Protein AF-A0A0X8GJF8-F1 (afdb_monomer_lite)

Foldseek 3Di:
DPDFDKDWDWDWDDPDPFKIKIFTKIAGPVVRWIATQDIAMAGPPGDPVSVCVVVVSVVCSVPVDPCVVRTDIHNDPVVRVVVVVVVVD

Secondary structure (DSSP, 8-state):
-----EEEEEEEEEEETTEEEEEEEEEETTTTEEEEEEEEEEESSP-HHHHHHHHHHHHHHHHHS-HHHHS--BSSHHHHHHHHHHH--

Sequence (89 aa):
MPTSLFESIVLWKNVNETTAIKYCCLKDISLNKFAVQSADFFHLPVDENQLKKSEKQFIELFIETNPLNRCDWFFTLNEAVNQFDNDFS

Radius of gyration: 13.6 Å; chains: 1; bounding box: 29×17×45 Å

Structure (mmCIF, N/CA/C/O backbone):
data_AF-A0A0X8GJF8-F1
#
_entry.id   AF-A0A0X8GJF8-F1
#
loop_
_atom_site.group_PDB
_atom_site.id
_atom_site.type_symbol
_atom_site.label_atom_id
_atom_site.label_alt_id
_atom_site.label_comp_id
_atom_site.label_asym_id
_atom_site.label_entity_id
_atom_site.label_seq_id
_atom_site.pdbx_PDB_ins_code
_atom_site.Cartn_x
_atom_site.Cartn_y
_atom_site.Cartn_z
_atom_site.occupancy
_atom_site.B_iso_or_equiv
_atom_site.auth_seq_id
_atom_site.auth_comp_id
_atom_site.auth_asym_id
_atom_site.auth_atom_id
_atom_site.pdbx_PDB_model_num
ATOM 1 N N . MET A 1 1 ? -3.985 5.340 -25.400 1.00 47.62 1 MET A N 1
ATOM 2 C CA . MET A 1 1 ? -3.001 5.211 -24.305 1.00 47.62 1 MET A CA 1
ATOM 3 C C . MET A 1 1 ? -2.974 3.751 -23.890 1.00 47.62 1 MET A C 1
ATOM 5 O O . MET A 1 1 ? -4.065 3.197 -23.795 1.00 47.62 1 MET A O 1
ATOM 9 N N . PRO A 1 2 ? -1.811 3.104 -23.716 1.00 52.31 2 PRO A N 1
ATOM 10 C CA . PRO A 1 2 ? -1.785 1.768 -23.130 1.00 52.31 2 PRO A CA 1
ATOM 11 C C . PRO A 1 2 ? -2.441 1.829 -21.746 1.00 52.31 2 PRO A C 1
ATOM 13 O O . PRO A 1 2 ? -2.187 2.752 -20.974 1.00 52.31 2 PRO A O 1
ATOM 16 N N . THR A 1 3 ? -3.347 0.898 -21.472 1.00 63.34 3 THR A N 1
ATOM 17 C CA . THR A 1 3 ? -4.018 0.794 -20.177 1.00 63.34 3 THR A CA 1
ATOM 18 C C . THR A 1 3 ? -3.007 0.281 -19.157 1.00 63.34 3 THR A C 1
ATOM 20 O O . THR A 1 3 ? -2.605 -0.878 -19.227 1.00 63.34 3 THR A O 1
ATOM 23 N N . SER A 1 4 ? -2.573 1.136 -18.230 1.00 82.25 4 SER A N 1
ATOM 24 C CA . SER A 1 4 ? -1.754 0.709 -17.094 1.00 82.25 4 SER A CA 1
ATOM 25 C C . SER A 1 4 ? -2.635 -0.083 -16.135 1.00 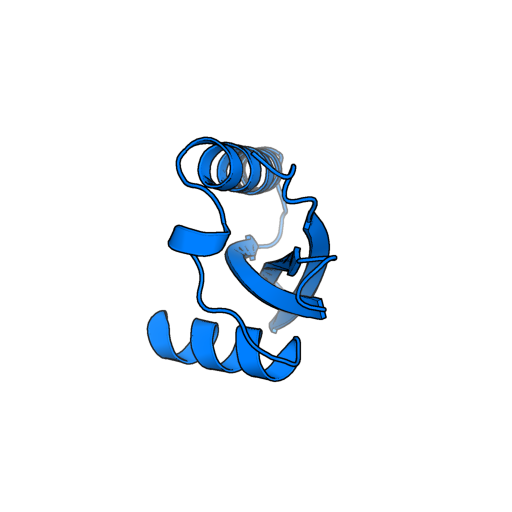82.25 4 SER A C 1
ATOM 27 O O . SER A 1 4 ? -3.545 0.465 -15.514 1.00 82.25 4 SER A O 1
ATOM 29 N N . LEU A 1 5 ? -2.406 -1.391 -16.077 1.00 93.25 5 LEU A N 1
ATOM 30 C CA . LEU A 1 5 ? -3.055 -2.280 -15.124 1.00 93.25 5 LEU A CA 1
ATOM 31 C C . LEU A 1 5 ? -2.149 -2.432 -13.905 1.00 93.25 5 LEU A C 1
ATOM 33 O O . LEU A 1 5 ? -0.934 -2.599 -14.036 1.00 93.25 5 LEU A O 1
ATOM 37 N N . PHE A 1 6 ? -2.760 -2.405 -12.727 1.00 95.38 6 PHE A N 1
ATOM 38 C CA . PHE A 1 6 ? -2.059 -2.555 -11.463 1.00 95.38 6 PHE A CA 1
ATOM 39 C C . PHE A 1 6 ? -2.678 -3.695 -10.664 1.00 95.38 6 PHE A C 1
ATOM 41 O O . PHE A 1 6 ? -3.898 -3.846 -10.627 1.00 95.38 6 PHE A O 1
ATOM 48 N N . GLU A 1 7 ? -1.836 -4.486 -10.014 1.00 96.25 7 GLU A N 1
ATOM 49 C CA . GLU A 1 7 ? -2.249 -5.475 -9.023 1.00 96.25 7 GLU A CA 1
ATOM 50 C C . GLU A 1 7 ? -2.164 -4.842 -7.629 1.00 96.25 7 GLU A C 1
ATOM 52 O O . GLU A 1 7 ? -1.140 -4.258 -7.270 1.00 96.25 7 GLU A O 1
ATOM 57 N N . SER A 1 8 ? -3.239 -4.931 -6.844 1.00 96.38 8 SER A N 1
ATOM 58 C CA . SER A 1 8 ? -3.248 -4.469 -5.455 1.00 96.38 8 SER A CA 1
ATOM 59 C C . SER A 1 8 ? -2.667 -5.537 -4.532 1.00 96.38 8 SER A C 1
ATOM 61 O O . SER A 1 8 ? -3.134 -6.677 -4.537 1.00 96.38 8 SER A O 1
ATOM 63 N N . ILE A 1 9 ? -1.710 -5.158 -3.693 1.00 97.94 9 ILE A N 1
ATOM 64 C CA . ILE A 1 9 ? -1.073 -6.031 -2.706 1.00 97.94 9 ILE A CA 1
ATOM 65 C C . ILE A 1 9 ? -1.257 -5.391 -1.335 1.00 97.94 9 ILE A C 1
ATOM 67 O O . ILE A 1 9 ? -0.939 -4.222 -1.143 1.00 97.94 9 ILE A O 1
ATOM 71 N N . VAL A 1 10 ? -1.764 -6.154 -0.371 1.00 97.38 10 VAL A N 1
ATOM 72 C CA . VAL A 1 10 ? -1.943 -5.671 1.002 1.00 97.38 10 VAL A CA 1
ATOM 73 C C . VAL A 1 10 ? -0.872 -6.281 1.892 1.00 97.38 10 VAL A C 1
ATOM 75 O O . VAL A 1 10 ? -0.749 -7.504 1.959 1.00 97.38 10 VAL A O 1
ATOM 78 N N . LEU A 1 11 ? -0.131 -5.432 2.602 1.00 97.75 11 LEU A N 1
ATOM 79 C CA . LEU A 1 11 ? 0.820 -5.849 3.630 1.00 97.75 11 LEU A CA 1
ATOM 80 C C . LEU A 1 11 ? 0.352 -5.370 5.000 1.00 97.75 11 LEU A C 1
ATOM 82 O O . LEU A 1 11 ? -0.162 -4.263 5.143 1.00 97.75 11 LEU A O 1
ATOM 86 N N . TRP A 1 12 ? 0.566 -6.201 6.014 1.00 97.5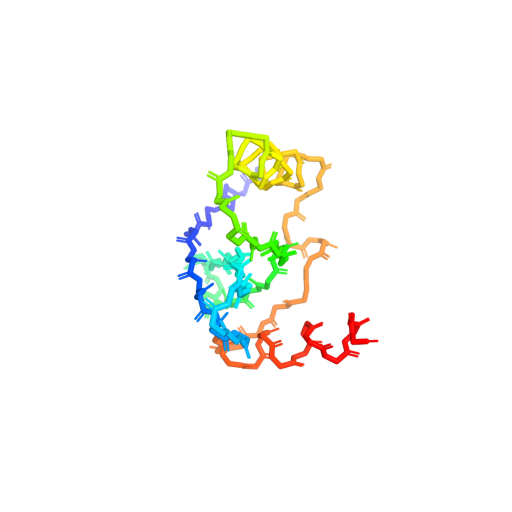6 12 TRP A N 1
ATOM 87 C CA . TRP A 1 12 ? 0.220 -5.891 7.396 1.00 97.56 12 TRP A CA 1
ATOM 88 C C . TRP A 1 12 ? 1.475 -5.856 8.257 1.00 97.56 12 TRP A C 1
ATOM 90 O O . TRP A 1 12 ? 2.258 -6.806 8.263 1.00 97.56 12 TRP A O 1
ATOM 100 N N . LYS A 1 13 ? 1.634 -4.778 9.022 1.00 96.88 13 LYS A N 1
ATOM 101 C CA . LYS A 1 13 ? 2.663 -4.636 10.054 1.00 96.88 13 LYS A CA 1
ATOM 102 C C . LYS A 1 13 ? 1.981 -4.601 11.409 1.00 96.88 13 LYS A C 1
ATOM 104 O O . LYS A 1 13 ? 1.159 -3.728 11.680 1.00 96.88 13 LYS A O 1
ATOM 109 N N . ASN A 1 14 ? 2.320 -5.569 12.251 1.00 97.00 14 ASN A N 1
ATOM 110 C CA . ASN A 1 14 ? 1.929 -5.552 13.652 1.00 97.00 14 ASN A CA 1
ATOM 111 C C . ASN A 1 14 ? 2.808 -4.523 14.379 1.00 97.00 14 ASN A C 1
ATOM 113 O O . ASN A 1 14 ? 4.034 -4.624 14.318 1.00 97.00 14 ASN A O 1
ATOM 117 N N . VAL A 1 15 ? 2.188 -3.522 15.009 1.00 96.81 15 VAL A N 1
ATOM 118 C CA . VAL A 1 15 ? 2.901 -2.486 15.770 1.00 96.81 15 VAL A CA 1
ATOM 119 C C . VAL A 1 15 ? 2.937 -2.852 17.250 1.00 96.81 15 VAL A C 1
ATOM 121 O O . VAL A 1 15 ? 3.988 -2.768 17.882 1.00 96.81 15 VAL A O 1
ATOM 124 N N . ASN A 1 16 ? 1.789 -3.237 17.808 1.00 96.94 16 ASN A N 1
ATOM 125 C CA . ASN A 1 16 ? 1.634 -3.694 19.186 1.00 96.94 16 ASN A CA 1
ATOM 126 C C . ASN A 1 16 ? 0.316 -4.478 19.344 1.00 96.94 16 ASN A C 1
ATOM 128 O O . ASN A 1 16 ? -0.416 -4.695 18.379 1.00 96.94 16 ASN A O 1
ATOM 132 N N . GLU A 1 17 ? -0.012 -4.867 20.578 1.00 97.69 17 GLU A N 1
ATOM 133 C CA . GLU A 1 17 ? -1.194 -5.677 20.917 1.00 97.69 17 GLU A CA 1
ATOM 134 C C . GLU A 1 17 ? -2.538 -5.082 20.464 1.00 97.69 17 GLU A C 1
ATOM 136 O O . GLU A 1 17 ? -3.513 -5.818 20.319 1.00 97.69 17 GLU A O 1
ATOM 141 N N . THR A 1 18 ? -2.612 -3.769 20.226 1.00 97.75 18 THR A N 1
ATOM 142 C CA . THR A 1 18 ? -3.853 -3.076 19.853 1.00 97.75 18 THR A CA 1
ATOM 143 C C . THR A 1 18 ? -3.760 -2.309 18.542 1.00 97.75 18 THR A C 1
ATOM 145 O O . THR A 1 18 ? -4.749 -1.691 18.157 1.00 97.75 18 THR A O 1
ATOM 148 N N . THR A 1 19 ? -2.614 -2.327 17.852 1.00 98.00 19 THR A N 1
ATOM 149 C CA . THR A 1 19 ? -2.351 -1.474 16.684 1.00 98.00 19 THR A CA 1
ATOM 150 C C . THR A 1 19 ? -1.674 -2.239 15.552 1.00 98.00 19 THR A C 1
ATOM 152 O O . THR A 1 19 ? -0.654 -2.905 15.746 1.00 98.00 19 THR A O 1
ATOM 155 N N . ALA A 1 20 ? -2.198 -2.068 14.340 1.00 98.00 20 ALA A N 1
ATOM 156 C CA . ALA A 1 20 ? -1.607 -2.575 13.108 1.00 98.00 20 ALA A CA 1
ATOM 157 C C . ALA A 1 20 ? -1.601 -1.495 12.019 1.00 98.00 20 ALA A C 1
ATOM 159 O O . ALA A 1 20 ? -2.448 -0.603 12.012 1.00 98.00 20 ALA A O 1
ATOM 160 N N . ILE A 1 21 ? -0.662 -1.601 11.081 1.00 97.50 21 ILE A N 1
ATOM 161 C CA . ILE A 1 21 ? -0.608 -0.770 9.874 1.00 97.50 21 ILE A CA 1
ATOM 162 C C . ILE A 1 21 ? -0.913 -1.657 8.670 1.00 97.50 21 ILE A C 1
ATOM 164 O O . ILE A 1 21 ? -0.309 -2.722 8.509 1.00 97.50 21 ILE A O 1
ATOM 168 N N . LYS A 1 22 ? -1.835 -1.205 7.823 1.00 97.81 22 LYS A N 1
ATOM 169 C CA . LYS A 1 22 ? -2.141 -1.783 6.517 1.00 97.81 22 LYS A CA 1
ATOM 170 C C . LYS A 1 22 ? -1.460 -0.942 5.445 1.00 97.81 22 LYS A C 1
ATOM 172 O O . LYS A 1 22 ? -1.881 0.184 5.201 1.00 97.81 22 LYS A O 1
ATOM 177 N N . TYR A 1 23 ? -0.449 -1.487 4.785 1.00 97.94 23 TYR A N 1
ATOM 178 C CA . TYR A 1 23 ? 0.124 -0.875 3.592 1.00 97.94 23 TYR A CA 1
ATOM 179 C C . TYR A 1 23 ? -0.651 -1.360 2.367 1.00 97.94 23 TYR A C 1
ATOM 181 O O . TYR A 1 23 ? -0.753 -2.565 2.114 1.00 97.94 23 TYR A O 1
ATOM 189 N N . CYS A 1 24 ? -1.198 -0.415 1.609 1.00 97.31 24 CYS A N 1
ATOM 190 C CA . CYS A 1 24 ? -1.857 -0.661 0.336 1.00 97.31 24 CYS A CA 1
ATOM 191 C C . CYS A 1 24 ? -0.841 -0.425 -0.781 1.00 97.31 24 CYS A C 1
ATOM 193 O O . CYS A 1 24 ? -0.552 0.713 -1.160 1.00 97.31 24 CYS A O 1
ATOM 195 N N . CYS A 1 25 ? -0.269 -1.513 -1.282 1.00 97.75 25 CYS A N 1
ATOM 196 C CA . CYS A 1 25 ? 0.737 -1.496 -2.328 1.00 97.75 25 CYS A CA 1
ATOM 197 C C . CYS A 1 25 ? 0.107 -1.743 -3.702 1.00 97.75 25 CYS A C 1
ATOM 199 O O . CYS A 1 25 ? -0.904 -2.435 -3.837 1.00 97.75 25 CYS A O 1
ATOM 201 N N . LEU A 1 26 ? 0.749 -1.211 -4.735 1.00 97.19 26 LEU A N 1
ATOM 202 C CA . LEU A 1 26 ? 0.423 -1.460 -6.132 1.00 97.19 26 LEU A CA 1
ATOM 203 C C . LEU A 1 26 ? 1.625 -2.087 -6.825 1.00 97.19 26 LEU A C 1
ATOM 205 O O . LEU A 1 26 ? 2.765 -1.688 -6.590 1.00 97.19 26 LEU A O 1
ATOM 209 N N . LYS A 1 27 ? 1.361 -3.041 -7.713 1.00 97.12 27 LYS A N 1
ATOM 210 C CA . LYS A 1 27 ? 2.338 -3.571 -8.658 1.00 97.12 27 LYS A CA 1
ATOM 211 C C . LYS A 1 27 ? 1.930 -3.187 -10.070 1.00 97.12 27 LYS A C 1
ATOM 213 O O . LYS A 1 27 ? 0.842 -3.542 -10.512 1.00 97.12 27 LYS A O 1
ATOM 218 N N . ASP A 1 28 ? 2.813 -2.512 -10.792 1.00 95.38 28 ASP A N 1
ATOM 219 C CA . ASP A 1 28 ? 2.644 -2.288 -12.225 1.00 95.38 28 ASP A CA 1
ATOM 220 C C . ASP A 1 28 ? 2.995 -3.585 -12.960 1.00 95.38 28 ASP A C 1
ATOM 222 O O . ASP A 1 28 ? 4.125 -4.079 -12.866 1.00 95.38 28 ASP A O 1
ATOM 226 N N . ILE A 1 29 ? 2.031 -4.148 -13.692 1.00 94.06 29 ILE A N 1
ATOM 227 C CA . ILE A 1 29 ? 2.222 -5.431 -14.382 1.00 94.06 29 ILE A CA 1
ATOM 228 C C . ILE A 1 29 ? 3.219 -5.345 -15.545 1.00 94.06 29 ILE A C 1
ATOM 230 O O . ILE A 1 29 ? 3.814 -6.352 -15.918 1.00 94.06 29 ILE A O 1
ATOM 234 N N . SER A 1 30 ? 3.385 -4.160 -16.132 1.00 92.00 30 SER A N 1
ATOM 235 C CA . SER A 1 30 ? 4.239 -3.917 -17.293 1.00 92.00 30 SER A CA 1
ATOM 236 C C . SER A 1 30 ? 5.684 -3.652 -16.885 1.00 92.00 30 SER A C 1
ATOM 238 O O . SER A 1 30 ? 6.608 -4.160 -17.518 1.00 92.00 30 SER A O 1
ATOM 240 N N . LEU A 1 31 ? 5.882 -2.905 -15.798 1.00 91.00 31 LEU A N 1
ATOM 241 C CA . LEU A 1 31 ? 7.207 -2.570 -15.275 1.00 91.00 31 LEU A CA 1
ATOM 242 C C . LEU A 1 31 ? 7.726 -3.612 -14.280 1.00 91.00 31 LEU A C 1
ATOM 244 O O . LEU A 1 31 ? 8.918 -3.618 -13.979 1.00 91.00 31 LEU A O 1
ATOM 248 N N . ASN A 1 32 ? 6.841 -4.473 -13.765 1.00 94.00 32 ASN A N 1
ATOM 249 C CA . ASN A 1 32 ? 7.118 -5.410 -12.678 1.00 94.00 32 ASN A CA 1
ATOM 250 C C . ASN A 1 32 ? 7.779 -4.711 -11.474 1.00 94.00 32 ASN A C 1
ATOM 252 O O . ASN A 1 32 ? 8.738 -5.213 -10.887 1.00 94.00 32 ASN A O 1
ATOM 256 N N . LYS A 1 33 ? 7.265 -3.523 -11.146 1.00 96.50 33 LYS A N 1
ATOM 257 C CA . LYS A 1 33 ? 7.696 -2.689 -10.021 1.00 96.50 33 LYS A CA 1
ATOM 258 C C . LYS A 1 33 ? 6.572 -2.535 -9.014 1.00 96.50 33 LYS A C 1
ATOM 260 O O . LYS A 1 33 ? 5.403 -2.703 -9.357 1.00 96.50 33 LYS A O 1
ATOM 265 N N . PHE A 1 34 ? 6.944 -2.176 -7.796 1.00 97.88 34 PHE A N 1
ATOM 266 C CA . PHE A 1 34 ? 6.059 -2.039 -6.651 1.00 97.88 34 PHE A CA 1
ATOM 267 C C . PHE A 1 34 ? 6.098 -0.620 -6.104 1.00 97.88 34 PHE A C 1
ATOM 269 O O . PHE A 1 34 ? 7.147 0.017 -6.109 1.00 97.88 34 PHE A O 1
ATOM 276 N N . ALA A 1 35 ? 4.975 -0.155 -5.582 1.00 97.19 35 ALA A N 1
ATOM 277 C CA . ALA A 1 35 ? 4.864 1.127 -4.914 1.00 97.19 35 ALA A CA 1
ATOM 278 C C . ALA A 1 35 ? 3.900 1.024 -3.728 1.00 97.19 35 ALA A C 1
ATOM 280 O O . ALA A 1 35 ? 2.980 0.205 -3.748 1.00 97.19 35 ALA A O 1
ATOM 281 N N . VAL A 1 36 ? 4.082 1.860 -2.706 1.00 97.31 36 VAL A N 1
ATOM 282 C CA . VAL A 1 36 ? 3.092 2.038 -1.634 1.00 97.31 36 VAL A CA 1
ATOM 283 C C . VAL A 1 36 ? 2.205 3.222 -2.008 1.00 97.31 36 VAL A C 1
ATOM 285 O O . VAL A 1 36 ? 2.702 4.318 -2.252 1.00 97.31 36 VAL A O 1
ATOM 288 N N . GLN A 1 37 ? 0.890 3.011 -2.075 1.00 95.81 37 GLN A N 1
ATOM 289 C CA . GLN A 1 37 ? -0.058 4.097 -2.332 1.00 95.81 37 GLN A CA 1
ATOM 290 C C . GLN A 1 37 ? -0.493 4.783 -1.035 1.00 95.81 37 GLN A C 1
ATOM 292 O O . GLN A 1 37 ? -0.619 6.009 -0.992 1.00 95.81 37 GLN A O 1
ATOM 297 N N . SER A 1 38 ? -0.739 3.993 0.010 1.00 95.56 38 SER A N 1
ATOM 298 C CA . SER A 1 38 ? -1.128 4.484 1.329 1.00 95.56 38 SER A CA 1
ATOM 299 C C . SER A 1 38 ? -0.742 3.502 2.432 1.00 95.56 38 SER A C 1
ATOM 301 O O . SER A 1 38 ? -0.552 2.307 2.189 1.00 95.56 38 SER A O 1
ATOM 303 N N . ALA A 1 39 ? -0.673 4.022 3.655 1.00 96.50 39 ALA A N 1
ATOM 304 C CA . ALA A 1 39 ? -0.609 3.242 4.877 1.00 96.50 39 ALA A CA 1
ATOM 305 C C . ALA A 1 39 ? -1.729 3.703 5.817 1.00 96.50 39 ALA A C 1
ATOM 307 O O . ALA A 1 39 ? -1.854 4.896 6.099 1.00 96.50 39 ALA A O 1
ATOM 308 N N . ASP A 1 40 ? -2.538 2.760 6.291 1.00 96.62 40 ASP A N 1
ATOM 309 C CA . ASP A 1 40 ? -3.670 3.022 7.175 1.00 96.62 40 ASP A CA 1
ATOM 310 C C . ASP A 1 40 ? -3.437 2.373 8.540 1.00 96.62 40 ASP A C 1
ATOM 312 O O . ASP A 1 40 ? -3.142 1.179 8.632 1.00 96.62 40 ASP A O 1
ATOM 316 N N . PHE A 1 41 ? -3.599 3.152 9.607 1.00 96.06 41 PHE A N 1
ATOM 317 C CA . PHE A 1 41 ? -3.521 2.658 10.979 1.00 96.06 41 PHE A CA 1
ATOM 318 C C . PHE A 1 41 ? -4.876 2.106 11.425 1.00 96.06 41 PHE A C 1
ATOM 320 O O . PHE A 1 41 ? -5.905 2.769 11.286 1.00 96.06 41 PHE A O 1
ATOM 327 N N . PHE A 1 42 ? -4.849 0.908 12.000 1.00 97.94 42 PHE A N 1
ATOM 328 C CA . PHE A 1 42 ? -5.989 0.248 12.622 1.00 97.94 42 PHE A CA 1
ATOM 329 C C . PHE A 1 42 ? -5.728 0.061 14.112 1.00 97.94 42 PHE A C 1
ATOM 331 O O . PHE A 1 42 ? -4.650 -0.394 14.504 1.00 97.94 42 PHE A O 1
ATOM 338 N N . HIS A 1 43 ? -6.738 0.364 14.926 1.00 97.94 43 HIS A N 1
ATOM 339 C CA . HIS A 1 43 ? -6.693 0.228 16.377 1.00 97.94 43 HIS A CA 1
ATOM 340 C C . HIS A 1 43 ? -7.866 -0.613 16.885 1.00 97.94 43 HIS A C 1
ATOM 342 O O . HIS A 1 43 ? -8.992 -0.466 16.409 1.00 97.94 43 HIS A O 1
ATOM 348 N N . LEU A 1 44 ? -7.612 -1.482 17.868 1.00 97.38 44 LEU A N 1
ATOM 349 C CA . LEU A 1 44 ? -8.662 -2.245 18.540 1.00 97.38 44 LEU A CA 1
ATOM 350 C C . LEU A 1 44 ? -9.467 -1.361 19.518 1.00 97.38 44 LEU A C 1
ATOM 352 O O . LEU A 1 44 ? -8.864 -0.596 20.272 1.00 97.38 44 LEU A O 1
ATOM 356 N N . PRO A 1 45 ? -10.804 -1.519 19.581 1.00 97.19 45 PRO A N 1
ATOM 357 C CA . PRO A 1 45 ? -11.627 -2.343 18.690 1.00 97.19 45 PRO A CA 1
ATOM 358 C C . PRO A 1 45 ? -11.736 -1.726 17.284 1.00 97.19 45 PRO A C 1
ATOM 360 O O . PRO A 1 45 ? -11.918 -0.518 17.147 1.00 97.19 45 PRO A O 1
ATOM 363 N N . VAL A 1 46 ? -11.658 -2.561 16.239 1.00 97.31 46 VAL A N 1
ATOM 364 C CA . VAL A 1 46 ? -11.876 -2.094 14.859 1.00 97.31 46 VAL A CA 1
ATOM 365 C C . VAL A 1 46 ? -13.362 -1.823 14.658 1.00 97.31 46 VAL A C 1
ATOM 367 O O . VAL A 1 46 ? -14.188 -2.712 14.865 1.00 97.31 46 VAL A O 1
ATOM 370 N N . ASP A 1 47 ? -13.691 -0.608 14.227 1.00 96.25 47 ASP A N 1
ATOM 371 C CA . ASP A 1 47 ? -15.050 -0.212 13.868 1.00 96.25 47 ASP A CA 1
ATOM 372 C C . ASP A 1 47 ? -15.229 -0.063 12.346 1.00 96.25 47 ASP A C 1
ATOM 374 O O . ASP A 1 47 ? -14.275 -0.096 11.561 1.00 96.25 47 ASP A O 1
ATOM 378 N N . GLU A 1 48 ? -16.479 0.109 11.909 1.00 97.19 48 GLU A N 1
ATOM 379 C CA . GLU A 1 48 ? -16.793 0.299 10.490 1.00 97.19 48 GLU A CA 1
ATOM 380 C C . GLU A 1 48 ? -16.171 1.565 9.891 1.00 97.19 48 GLU A C 1
ATOM 382 O O . GLU A 1 48 ? -15.936 1.613 8.683 1.00 97.19 48 GLU A O 1
ATOM 387 N N . ASN A 1 49 ? -15.918 2.599 10.698 1.00 97.06 49 ASN A N 1
ATOM 388 C CA . ASN A 1 49 ? -15.366 3.854 10.201 1.00 97.06 49 ASN A CA 1
ATOM 389 C C . ASN A 1 49 ? -13.903 3.674 9.796 1.00 97.06 49 ASN A C 1
ATOM 391 O O . ASN A 1 49 ? -13.506 4.190 8.752 1.00 97.06 49 ASN A O 1
ATOM 395 N N . GLN A 1 50 ? -13.121 2.910 10.566 1.00 97.44 50 GLN A N 1
ATOM 396 C CA . GLN A 1 50 ? -11.740 2.567 10.214 1.00 97.44 50 GLN A CA 1
ATOM 397 C C . GLN A 1 50 ? -11.680 1.815 8.876 1.00 97.44 50 GLN A C 1
ATOM 399 O O . GLN A 1 50 ? -10.885 2.163 8.001 1.00 97.44 50 GLN A O 1
ATOM 404 N N . LEU A 1 51 ? -12.575 0.839 8.677 1.00 96.88 51 LEU A N 1
ATOM 405 C CA . LEU A 1 51 ? -12.667 0.072 7.429 1.00 96.88 51 LEU A CA 1
ATOM 406 C C . LEU A 1 51 ? -13.059 0.961 6.241 1.00 96.88 51 LEU A C 1
ATOM 408 O O . LEU A 1 51 ? -12.336 1.015 5.244 1.00 96.88 51 LEU A O 1
ATOM 412 N N . LYS A 1 52 ? -14.168 1.703 6.373 1.00 97.38 52 LYS A N 1
ATOM 413 C CA . LYS A 1 52 ? -14.694 2.581 5.317 1.00 97.38 52 LYS A CA 1
ATOM 414 C C . LYS A 1 52 ? -13.700 3.675 4.949 1.00 97.38 52 LYS A C 1
ATOM 416 O O . LYS A 1 52 ? -13.585 4.006 3.775 1.00 97.38 52 LYS A O 1
ATOM 421 N N . LYS A 1 53 ? -12.968 4.223 5.926 1.00 96.75 53 LYS A N 1
ATOM 422 C CA . LYS A 1 53 ? -11.933 5.230 5.677 1.00 96.75 53 LYS A CA 1
ATOM 423 C C . LYS A 1 53 ? -10.792 4.659 4.833 1.00 96.75 53 LYS A C 1
ATOM 425 O O . LYS A 1 53 ? -10.463 5.275 3.827 1.00 96.75 53 LYS A O 1
ATOM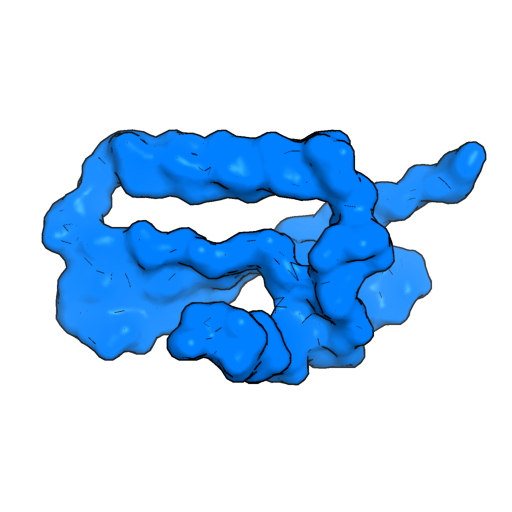 430 N N . SER A 1 54 ? -10.236 3.500 5.202 1.00 96.50 54 SER A N 1
ATOM 431 C CA . SER A 1 54 ? -9.132 2.870 4.454 1.00 96.50 54 SER A CA 1
ATOM 432 C C . SER A 1 54 ? -9.537 2.536 3.015 1.00 96.50 54 SER A C 1
ATOM 434 O O . SER A 1 54 ? -8.820 2.865 2.072 1.00 96.50 54 SER A O 1
ATOM 436 N N . GLU A 1 55 ? -10.711 1.927 2.823 1.00 96.44 55 GLU A N 1
ATOM 437 C CA . GLU A 1 55 ? -11.194 1.557 1.488 1.00 96.44 55 GLU A CA 1
ATOM 438 C C . GLU A 1 55 ? -11.491 2.785 0.622 1.00 96.44 55 GLU A C 1
ATOM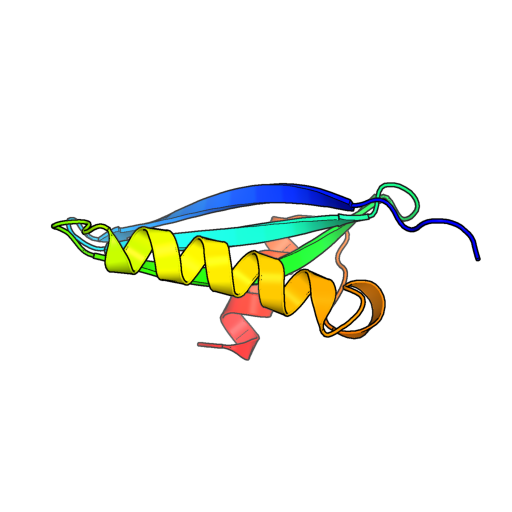 440 O O . GLU A 1 55 ? -11.025 2.871 -0.515 1.00 96.44 55 GLU A O 1
ATOM 445 N N . LYS A 1 56 ? -12.212 3.765 1.181 1.00 97.12 56 LYS A N 1
ATOM 446 C CA . LYS A 1 56 ? -12.521 5.019 0.494 1.00 97.12 56 LYS A CA 1
ATOM 447 C C . LYS A 1 56 ? -11.242 5.744 0.078 1.00 97.12 56 LYS A C 1
ATOM 449 O O . LYS A 1 56 ? -11.118 6.112 -1.085 1.00 97.12 56 LYS A O 1
ATOM 454 N N . GLN A 1 57 ? -10.294 5.900 1.003 1.00 95.62 57 GLN A N 1
ATOM 455 C CA . GLN A 1 57 ? -9.033 6.585 0.742 1.00 95.62 57 GLN A CA 1
ATOM 456 C C . GLN A 1 57 ? -8.252 5.894 -0.378 1.00 95.62 57 GLN A C 1
ATOM 458 O O . GLN A 1 57 ? -7.830 6.564 -1.311 1.00 95.62 57 GLN A O 1
ATOM 463 N N . PHE A 1 58 ? -8.101 4.568 -0.345 1.00 95.75 58 PHE A N 1
ATOM 464 C CA . PHE A 1 58 ? -7.412 3.836 -1.413 1.00 95.75 58 PHE A CA 1
ATOM 465 C C . PHE A 1 58 ? -8.031 4.106 -2.798 1.00 95.75 58 PHE A C 1
ATOM 467 O O . PHE A 1 58 ? -7.323 4.454 -3.743 1.00 95.75 58 PHE A O 1
ATOM 474 N N . ILE A 1 59 ? -9.360 4.010 -2.908 1.00 96.62 59 ILE A N 1
ATOM 475 C CA . ILE A 1 59 ? -10.082 4.222 -4.171 1.00 96.62 59 ILE A CA 1
ATOM 476 C C . ILE A 1 59 ? -9.942 5.670 -4.655 1.00 96.62 59 ILE A C 1
ATOM 478 O O . ILE A 1 59 ? -9.638 5.892 -5.827 1.00 96.62 59 ILE A O 1
ATOM 482 N N . GLU A 1 60 ? -10.138 6.649 -3.770 1.00 96.81 60 GLU A N 1
ATOM 483 C CA . GLU A 1 60 ? -10.000 8.071 -4.106 1.00 96.81 60 GLU A CA 1
ATOM 484 C C . GLU A 1 60 ? -8.583 8.373 -4.603 1.00 96.81 60 GLU A C 1
ATOM 486 O O . GLU A 1 60 ? -8.422 8.909 -5.699 1.00 96.81 60 GLU A O 1
ATOM 491 N N . LEU A 1 61 ? -7.552 7.917 -3.884 1.00 94.75 61 LEU A N 1
ATOM 492 C CA . LEU A 1 61 ? -6.158 8.130 -4.277 1.00 94.75 61 LEU A CA 1
ATOM 493 C C . LEU A 1 61 ? -5.804 7.475 -5.617 1.00 94.75 61 LEU A C 1
ATOM 495 O O . LEU A 1 61 ? -4.979 8.014 -6.357 1.00 94.75 61 LEU A O 1
ATOM 499 N N . PHE A 1 62 ? -6.402 6.323 -5.926 1.00 94.19 62 PHE A N 1
ATOM 500 C CA . PHE A 1 62 ? -6.205 5.634 -7.198 1.00 94.19 62 PHE A CA 1
ATOM 501 C C . PHE A 1 62 ? -6.859 6.367 -8.380 1.00 94.19 62 PHE A C 1
ATOM 503 O O . PHE A 1 62 ? -6.314 6.349 -9.483 1.00 94.19 62 PHE A O 1
ATOM 510 N N . ILE A 1 63 ? -8.012 7.011 -8.163 1.00 94.25 63 ILE A N 1
ATOM 511 C CA . ILE A 1 63 ? -8.761 7.735 -9.202 1.00 94.25 63 ILE A CA 1
ATOM 512 C C . ILE A 1 63 ? -8.193 9.140 -9.431 1.00 94.25 63 ILE A C 1
ATOM 514 O O . ILE A 1 63 ? -8.054 9.560 -10.580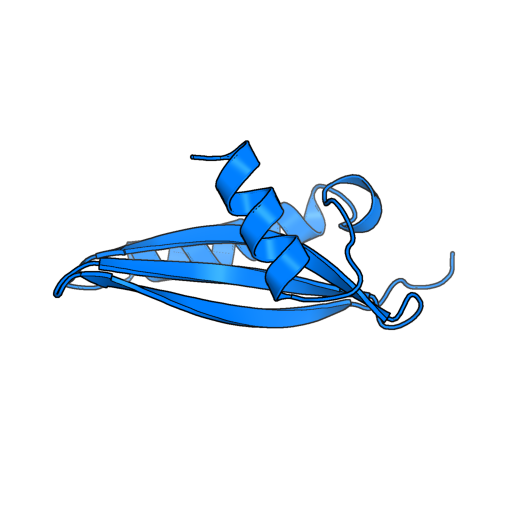 1.00 94.25 63 ILE A O 1
ATOM 518 N N . GLU A 1 64 ? -7.891 9.871 -8.357 1.00 93.19 64 GLU A N 1
ATOM 519 C CA . GLU A 1 64 ? -7.504 11.286 -8.414 1.00 93.19 64 GLU A CA 1
ATOM 520 C C . GLU A 1 64 ? -6.210 11.512 -9.200 1.00 93.19 64 GLU A C 1
ATOM 522 O O . GLU A 1 64 ? -6.125 12.436 -10.011 1.00 93.19 64 GLU A O 1
ATOM 527 N N . THR A 1 65 ? -5.216 10.645 -8.995 1.00 87.44 65 THR A N 1
ATOM 528 C CA . THR A 1 65 ? -3.914 10.752 -9.651 1.00 87.44 65 THR A CA 1
ATOM 529 C C . THR A 1 65 ? -3.450 9.380 -10.103 1.00 87.44 65 THR A C 1
ATOM 531 O O . THR A 1 65 ? -3.409 8.441 -9.313 1.00 87.44 65 THR A O 1
ATOM 534 N N . ASN A 1 66 ? -3.018 9.279 -11.364 1.00 88.81 66 ASN A N 1
ATOM 535 C CA . ASN A 1 66 ? -2.425 8.048 -11.883 1.00 88.81 66 ASN A CA 1
ATOM 536 C C . ASN A 1 66 ? -1.291 7.566 -10.944 1.00 88.81 66 ASN A C 1
ATOM 538 O O . ASN A 1 66 ? -0.370 8.352 -10.685 1.00 88.81 66 ASN A O 1
ATOM 542 N N . PRO A 1 67 ? -1.311 6.301 -10.473 1.00 90.56 67 PRO A N 1
ATOM 543 C CA . PRO A 1 67 ? -0.283 5.753 -9.586 1.00 90.56 67 PRO A CA 1
ATOM 544 C C . PRO A 1 67 ? 1.157 5.931 -10.087 1.00 90.56 67 PRO A C 1
ATOM 546 O O . PRO A 1 67 ? 2.069 6.108 -9.282 1.00 90.56 67 PRO A O 1
ATOM 549 N N . LEU A 1 68 ? 1.369 5.955 -11.408 1.00 90.62 68 LEU A N 1
ATOM 550 C CA . LEU A 1 68 ? 2.682 6.199 -12.020 1.00 90.62 68 LEU A CA 1
ATOM 551 C C . LEU A 1 68 ? 3.259 7.582 -11.718 1.00 90.62 68 LEU A C 1
ATOM 553 O O . LEU A 1 68 ? 4.473 7.742 -11.728 1.00 90.62 68 LEU A O 1
ATOM 557 N N . ASN A 1 69 ? 2.401 8.569 -11.465 1.00 88.88 69 ASN A N 1
ATOM 558 C CA . ASN A 1 69 ? 2.809 9.946 -11.191 1.00 88.88 69 ASN A CA 1
ATOM 559 C C . ASN A 1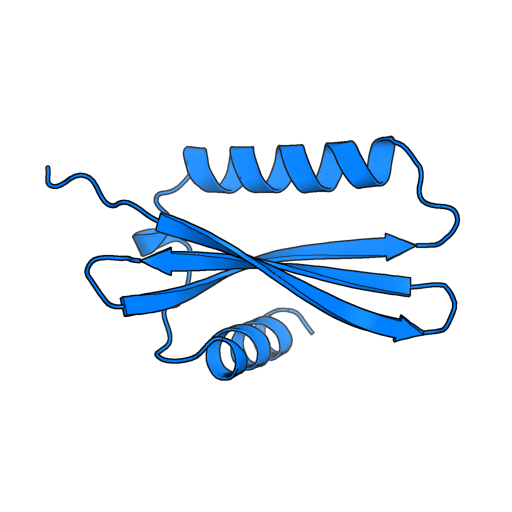 69 ? 2.798 10.273 -9.694 1.00 88.88 69 ASN A C 1
ATOM 561 O O . ASN A 1 69 ? 3.395 11.263 -9.285 1.00 88.88 69 ASN A O 1
ATOM 565 N N . ARG A 1 70 ? 2.053 9.500 -8.896 1.00 87.44 70 ARG A N 1
ATOM 566 C CA . ARG A 1 70 ? 1.851 9.756 -7.465 1.00 87.44 70 ARG A CA 1
ATOM 567 C C . ARG A 1 70 ? 2.873 9.042 -6.590 1.00 87.44 70 ARG A C 1
ATOM 569 O O . ARG A 1 70 ? 3.210 9.559 -5.531 1.00 87.44 70 ARG A O 1
ATOM 576 N N . CYS A 1 71 ? 3.272 7.838 -6.981 1.00 91.38 71 CYS A N 1
ATOM 577 C CA . CYS A 1 71 ? 4.050 6.956 -6.130 1.00 91.38 71 CYS A CA 1
ATOM 578 C C . CYS A 1 71 ? 5.469 6.769 -6.658 1.00 91.38 71 CYS A C 1
ATOM 580 O O . CYS A 1 71 ? 5.694 6.759 -7.869 1.00 91.38 71 CYS A O 1
ATOM 582 N N . ASP A 1 72 ? 6.392 6.510 -5.739 1.00 93.88 72 ASP A N 1
ATOM 583 C CA . ASP A 1 72 ? 7.729 6.042 -6.074 1.00 93.88 72 ASP A CA 1
ATOM 584 C C . ASP A 1 72 ? 7.728 4.524 -6.295 1.00 93.88 72 ASP A C 1
ATOM 586 O O . ASP A 1 72 ? 7.111 3.760 -5.546 1.00 93.88 72 ASP A O 1
ATOM 590 N N . TRP A 1 73 ? 8.407 4.087 -7.359 1.00 96.00 73 TRP A N 1
ATOM 591 C CA . TRP A 1 73 ? 8.363 2.709 -7.852 1.00 96.00 73 TRP A CA 1
ATOM 592 C C . TRP A 1 73 ? 9.697 1.981 -7.665 1.00 96.00 73 TRP A C 1
ATOM 594 O O . TRP A 1 73 ? 10.719 2.362 -8.241 1.00 96.00 73 TRP A O 1
ATOM 604 N N . PHE A 1 74 ? 9.650 0.854 -6.959 1.00 97.56 74 PHE A N 1
ATOM 605 C CA . PHE A 1 74 ? 10.794 0.044 -6.534 1.00 97.56 74 PHE A CA 1
ATOM 606 C C . PHE A 1 74 ? 10.746 -1.369 -7.118 1.00 97.56 74 PHE A C 1
ATOM 608 O O . PHE A 1 74 ? 9.728 -1.807 -7.656 1.00 97.56 74 PHE A O 1
ATOM 615 N N . PHE A 1 75 ? 11.854 -2.106 -7.026 1.00 96.88 75 PHE A N 1
ATOM 616 C CA . PHE A 1 75 ? 11.930 -3.474 -7.546 1.00 96.88 75 PHE A CA 1
ATOM 617 C C . PHE A 1 75 ? 11.378 -4.508 -6.567 1.00 96.88 75 PHE A C 1
ATOM 619 O O . PHE A 1 75 ? 11.008 -5.607 -6.980 1.00 96.88 75 PHE A O 1
ATOM 626 N N . THR A 1 76 ? 11.281 -4.161 -5.283 1.00 97.31 76 THR A N 1
ATOM 627 C CA . THR A 1 76 ? 10.746 -5.043 -4.246 1.00 97.31 76 THR A CA 1
ATOM 628 C C . THR A 1 76 ? 9.752 -4.324 -3.336 1.00 97.31 76 THR A C 1
ATOM 630 O O . THR A 1 76 ? 9.808 -3.109 -3.150 1.00 97.31 76 THR A O 1
ATOM 633 N N . LEU A 1 77 ? 8.852 -5.097 -2.722 1.00 96.81 77 LEU A N 1
ATOM 634 C CA . LEU A 1 77 ? 7.914 -4.582 -1.720 1.00 96.81 77 LEU A CA 1
ATOM 635 C C . LEU A 1 77 ? 8.633 -4.031 -0.481 1.00 96.81 77 LEU A C 1
ATOM 637 O O . LEU A 1 77 ? 8.223 -3.004 0.044 1.00 96.81 77 LEU A O 1
ATOM 641 N N . ASN A 1 78 ? 9.715 -4.679 -0.035 1.00 96.62 78 ASN A N 1
ATOM 642 C CA . ASN A 1 78 ? 10.477 -4.221 1.130 1.00 96.62 78 ASN A CA 1
ATOM 643 C C . ASN A 1 78 ? 11.116 -2.849 0.891 1.00 96.62 78 ASN A C 1
ATOM 645 O O . ASN A 1 78 ? 11.063 -2.003 1.774 1.00 96.62 78 ASN A O 1
ATOM 649 N N . GLU A 1 79 ? 11.696 -2.611 -0.290 1.00 97.19 79 GLU A N 1
ATOM 650 C CA . GLU A 1 79 ? 12.230 -1.288 -0.647 1.00 97.19 79 GLU A CA 1
ATOM 651 C C . GLU A 1 79 ? 11.128 -0.229 -0.645 1.00 97.19 79 GLU A C 1
ATOM 653 O O . GLU A 1 79 ? 11.308 0.826 -0.044 1.00 97.19 79 GLU A O 1
ATOM 658 N N . ALA A 1 80 ? 9.976 -0.538 -1.250 1.00 96.94 80 ALA A N 1
ATOM 659 C CA . ALA A 1 80 ? 8.846 0.383 -1.301 1.00 96.94 80 ALA A CA 1
ATOM 660 C C . ALA A 1 80 ? 8.322 0.739 0.098 1.00 96.94 80 ALA A C 1
ATOM 662 O O . ALA A 1 80 ? 8.075 1.908 0.380 1.00 96.94 80 ALA A O 1
ATOM 663 N N . VAL A 1 81 ? 8.185 -0.252 0.985 1.00 96.69 81 VAL A N 1
ATOM 664 C CA . VAL A 1 81 ? 7.750 -0.033 2.372 1.00 96.69 81 VAL A CA 1
ATOM 665 C C . VAL A 1 81 ? 8.795 0.741 3.167 1.00 96.69 81 VAL A C 1
ATOM 667 O O . VAL A 1 81 ? 8.430 1.679 3.860 1.00 96.69 81 VAL A O 1
ATOM 670 N N . ASN A 1 82 ? 10.081 0.399 3.054 1.00 95.94 82 ASN A N 1
ATOM 671 C CA . ASN A 1 82 ? 11.141 1.098 3.784 1.00 95.94 82 ASN A CA 1
ATOM 672 C C . ASN A 1 82 ? 11.245 2.568 3.369 1.00 95.94 82 ASN A C 1
ATOM 674 O O . ASN A 1 82 ? 11.414 3.431 4.226 1.00 95.94 82 ASN A O 1
ATOM 678 N N . GLN A 1 83 ? 11.146 2.854 2.068 1.00 95.62 83 GLN A N 1
ATOM 679 C CA . GLN A 1 83 ? 11.159 4.232 1.589 1.00 95.62 83 GLN A CA 1
ATOM 680 C C . GLN A 1 83 ? 9.924 4.994 2.076 1.00 95.62 83 GLN A C 1
ATOM 682 O O . GLN A 1 83 ? 10.068 6.082 2.620 1.00 95.62 83 GLN A O 1
ATOM 687 N N . PHE A 1 84 ? 8.734 4.396 1.960 1.00 94.00 84 PHE A N 1
ATOM 688 C CA . PHE A 1 84 ? 7.507 5.009 2.461 1.00 94.00 84 PHE A CA 1
ATOM 689 C C . PHE A 1 84 ? 7.577 5.284 3.966 1.00 94.00 84 PHE A C 1
ATOM 691 O O . PHE A 1 84 ? 7.206 6.366 4.409 1.00 94.00 84 PHE A O 1
ATOM 698 N N . ASP A 1 85 ? 8.074 4.326 4.752 1.00 93.75 85 ASP A N 1
ATOM 699 C CA . ASP A 1 85 ? 8.273 4.520 6.184 1.00 93.75 85 ASP A CA 1
ATOM 700 C C . ASP A 1 85 ? 9.201 5.720 6.415 1.00 93.75 85 ASP A C 1
ATOM 702 O O . ASP A 1 85 ? 8.817 6.580 7.190 1.00 93.75 85 ASP A O 1
ATOM 706 N N . ASN A 1 86 ? 10.335 5.855 5.710 1.00 92.44 86 ASN A N 1
ATOM 707 C CA . ASN A 1 86 ? 11.258 6.996 5.858 1.00 92.44 86 ASN A CA 1
ATOM 708 C C . ASN A 1 86 ? 10.639 8.360 5.504 1.00 92.44 86 ASN A C 1
ATOM 710 O O . ASN A 1 86 ? 10.973 9.360 6.136 1.00 92.44 86 ASN A O 1
ATOM 714 N N . ASP A 1 87 ? 9.774 8.412 4.491 1.00 89.56 87 ASP A N 1
ATOM 715 C CA . ASP A 1 87 ? 9.169 9.666 4.024 1.00 89.56 87 ASP A CA 1
ATOM 716 C C . ASP A 1 87 ? 8.031 10.152 4.935 1.00 89.56 87 ASP A C 1
ATOM 718 O O . ASP A 1 87 ? 7.708 11.342 4.953 1.00 89.56 87 ASP A O 1
ATOM 722 N N . PHE A 1 88 ? 7.427 9.236 5.698 1.00 80.81 88 PHE A N 1
ATOM 723 C CA . PHE A 1 88 ? 6.245 9.488 6.526 1.00 80.81 88 PHE A CA 1
ATOM 724 C C . PHE A 1 88 ? 6.424 9.079 8.004 1.00 80.81 88 PHE A C 1
ATOM 726 O O . PHE A 1 88 ? 5.416 8.928 8.703 1.00 80.81 88 PHE A O 1
ATOM 733 N N . SER A 1 89 ? 7.668 8.897 8.482 1.00 58.38 89 SER A N 1
ATOM 734 C CA . SER A 1 89 ? 7.966 8.643 9.909 1.00 58.38 89 SER A CA 1
ATOM 735 C C . SER A 1 89 ? 7.890 9.893 10.777 1.00 58.38 89 SER A C 1
ATOM 737 O O . SER A 1 89 ? 8.279 10.988 10.312 1.00 58.38 89 SER A O 1
#

pLDDT: mean 93.53, std 8.97, range [47.62, 98.0]